Protein AF-A0A2K5TQY3-F1 (afdb_monomer_lite)

InterPro domains:
  IPR033543 Bcl-2-like protein 15 [PTHR36466] (1-85)
  IPR036834 Bcl-2-like superfamily [SSF56854] (3-77)

Sequence (88 aa):
MKSPQTFEEKTECIVNTLLMDFLDPTLQVANRNLCCVDEVDSGEPCSFDVVIIAGRLRMLGDQFNAELETYAKNIIAETIQEQENLES

Secondary structure (DSSP, 8-state):
-PPPPPHHHHHHHHHHHHHHHHH-TTS----------------S-----HHHHHHHHHHHHHHHHHHHHHHHHHHHHHHHHHHHHH--

Foldseek 3Di:
DDPDDDPVRLVVLLVVLLVVCVVDVVPCLPVPVPPPPPDDCPVDPDPSDSSVSSVVVVVVVVVVVVVVVVVVVVVVVVVVVVVVVVVD

Structure (mmCIF, N/CA/C/O backbone):
data_AF-A0A2K5TQY3-F1
#
_entry.id   AF-A0A2K5TQY3-F1
#
loop_
_atom_site.group_PDB
_atom_site.id
_atom_site.type_symbol
_atom_site.label_atom_id
_atom_site.label_alt_id
_atom_site.label_comp_id
_atom_site.label_asym_id
_atom_site.label_entity_id
_atom_site.label_seq_id
_atom_site.pdbx_PDB_ins_code
_atom_site.Cartn_x
_atom_site.Cartn_y
_atom_site.Cartn_z
_atom_site.occupancy
_atom_site.B_iso_or_equiv
_atom_site.auth_seq_id
_atom_site.auth_comp_id
_atom_site.auth_asym_id
_atom_site.auth_atom_id
_atom_site.pdbx_PDB_model_num
ATOM 1 N N . MET A 1 1 ? 18.877 4.082 -29.245 1.00 48.75 1 MET A N 1
ATOM 2 C CA . MET A 1 1 ? 18.396 3.233 -28.133 1.00 48.75 1 MET A CA 1
ATOM 3 C C . MET A 1 1 ? 17.818 4.159 -27.077 1.00 48.75 1 MET A C 1
ATOM 5 O O . MET A 1 1 ? 18.428 5.194 -26.844 1.00 48.75 1 MET A O 1
ATOM 9 N N . LYS A 1 2 ? 16.637 3.864 -26.516 1.00 62.88 2 LYS A N 1
ATOM 10 C CA . LYS A 1 2 ? 16.134 4.622 -25.357 1.00 62.88 2 LYS A CA 1
ATOM 11 C C . LYS A 1 2 ? 17.062 4.339 -24.171 1.00 62.88 2 LYS A C 1
ATOM 13 O O . LYS A 1 2 ? 17.539 3.211 -24.049 1.00 62.88 2 LYS A O 1
ATOM 18 N N . SER A 1 3 ? 17.356 5.348 -23.357 1.00 74.50 3 SER A N 1
ATOM 19 C CA . SER A 1 3 ? 18.069 5.147 -22.095 1.00 74.50 3 SER A CA 1
ATOM 20 C C . SER A 1 3 ? 17.293 4.151 -21.223 1.00 74.50 3 SER A C 1
ATOM 22 O O . SER A 1 3 ? 16.058 4.155 -21.263 1.00 74.50 3 SER A O 1
ATOM 24 N N . PRO A 1 4 ? 17.977 3.280 -20.460 1.00 77.69 4 PRO A N 1
ATOM 25 C CA . PRO A 1 4 ? 17.323 2.515 -19.407 1.00 77.69 4 PRO A CA 1
ATOM 26 C C . PRO A 1 4 ? 16.588 3.474 -18.467 1.00 77.69 4 PRO A C 1
ATOM 28 O O . PRO A 1 4 ? 17.122 4.543 -18.167 1.00 77.69 4 PRO A O 1
ATOM 31 N N . GLN A 1 5 ? 15.388 3.099 -18.019 1.00 83.56 5 GLN A N 1
ATOM 32 C CA . GLN A 1 5 ? 14.644 3.922 -17.067 1.00 83.56 5 GLN A CA 1
ATOM 33 C C . GLN A 1 5 ? 15.440 4.109 -15.778 1.00 83.56 5 GLN A C 1
ATOM 35 O O . GLN A 1 5 ? 16.056 3.150 -15.286 1.00 83.56 5 GLN A O 1
ATOM 40 N N . THR A 1 6 ? 15.388 5.316 -15.221 1.00 91.88 6 THR A N 1
ATOM 41 C CA . THR A 1 6 ? 15.991 5.600 -13.918 1.00 91.88 6 THR A CA 1
ATOM 42 C C . THR A 1 6 ? 15.211 4.907 -12.799 1.00 91.88 6 THR A C 1
ATOM 44 O O . THR A 1 6 ? 14.113 4.377 -12.996 1.00 91.88 6 THR A O 1
ATOM 47 N N . PHE A 1 7 ? 15.793 4.867 -11.601 1.00 91.25 7 PHE A N 1
ATOM 48 C CA . PHE A 1 7 ? 15.101 4.341 -10.427 1.00 91.25 7 PHE A CA 1
ATOM 49 C C . PHE A 1 7 ? 13.839 5.158 -10.115 1.00 91.25 7 PHE A C 1
ATOM 51 O O . PHE A 1 7 ? 12.793 4.594 -9.795 1.00 91.25 7 PHE A O 1
ATOM 58 N N . GLU A 1 8 ? 13.926 6.476 -10.264 1.00 96.06 8 GLU A N 1
ATOM 59 C CA . GLU A 1 8 ? 12.840 7.423 -10.040 1.00 96.06 8 GLU A CA 1
ATOM 60 C C . GLU A 1 8 ? 11.696 7.190 -11.030 1.00 96.06 8 GLU A C 1
ATOM 62 O O . GLU A 1 8 ? 10.559 7.040 -10.599 1.00 96.06 8 GLU A O 1
ATOM 67 N N . GLU A 1 9 ? 11.986 7.049 -12.329 1.00 94.25 9 GLU A N 1
ATOM 68 C CA . GLU A 1 9 ? 10.966 6.778 -13.358 1.00 94.25 9 GLU A CA 1
ATOM 69 C C . GLU A 1 9 ? 10.252 5.437 -13.124 1.00 94.25 9 GLU A C 1
ATOM 71 O O . GLU A 1 9 ? 9.040 5.310 -13.311 1.00 94.25 9 GLU A O 1
ATOM 76 N N . LYS A 1 10 ? 10.997 4.417 -12.681 1.00 92.75 10 LYS A N 1
ATOM 77 C CA . LYS A 1 10 ? 10.422 3.122 -12.296 1.00 92.75 10 LYS A CA 1
ATOM 78 C C . LYS A 1 10 ? 9.530 3.250 -11.065 1.00 92.75 10 LYS A C 1
ATOM 80 O O . LYS A 1 10 ? 8.440 2.683 -11.040 1.00 92.75 10 LYS A O 1
ATOM 85 N N . THR A 1 11 ? 9.985 4.001 -10.066 1.00 94.56 11 THR A N 1
ATOM 86 C CA . THR A 1 11 ? 9.243 4.242 -8.823 1.00 94.56 11 THR A CA 1
ATOM 87 C C . THR A 1 11 ? 7.953 5.004 -9.103 1.00 94.56 11 THR A C 1
ATOM 89 O O . THR A 1 11 ? 6.892 4.588 -8.649 1.00 94.56 11 THR A O 1
ATOM 92 N N . GLU A 1 12 ? 8.012 6.061 -9.913 1.00 95.75 12 GLU A N 1
ATOM 93 C CA . GLU A 1 12 ? 6.841 6.816 -10.360 1.00 95.75 12 GLU A CA 1
ATOM 94 C C . GLU A 1 12 ? 5.829 5.906 -11.069 1.00 95.75 12 GLU A C 1
ATOM 96 O O . GLU A 1 12 ? 4.637 5.943 -10.766 1.00 95.75 12 GLU A O 1
ATOM 101 N N . CYS A 1 13 ? 6.298 5.043 -11.974 1.00 93.00 13 CYS A N 1
ATOM 102 C CA . CYS A 1 13 ? 5.437 4.107 -12.694 1.00 93.00 13 CYS A CA 1
ATOM 103 C C . CYS A 1 13 ? 4.708 3.132 -11.750 1.00 93.00 13 CYS A C 1
ATOM 105 O O . CYS A 1 13 ? 3.505 2.899 -11.908 1.00 93.00 13 CYS A O 1
ATOM 107 N N . ILE A 1 14 ? 5.409 2.612 -10.736 1.00 93.56 14 ILE A N 1
ATOM 108 C CA . ILE A 1 14 ? 4.823 1.755 -9.695 1.00 93.56 14 ILE A CA 1
ATOM 109 C C . ILE A 1 14 ? 3.782 2.523 -8.879 1.00 93.56 14 ILE A C 1
ATOM 111 O O . ILE A 1 14 ? 2.664 2.040 -8.717 1.00 93.56 14 ILE A O 1
ATOM 115 N N . VAL A 1 15 ? 4.124 3.720 -8.391 1.00 95.38 15 VAL A N 1
ATOM 116 C CA . VAL A 1 15 ? 3.231 4.536 -7.555 1.00 95.38 15 VAL A CA 1
ATOM 117 C C . VAL A 1 15 ? 1.966 4.920 -8.319 1.00 95.38 15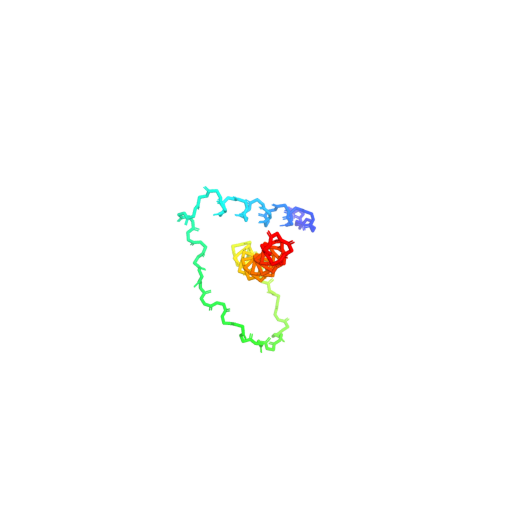 VAL A C 1
ATOM 119 O O . VAL A 1 15 ? 0.872 4.767 -7.789 1.00 95.38 15 VAL A O 1
ATOM 122 N N . ASN A 1 16 ? 2.084 5.342 -9.579 1.00 94.56 16 ASN A N 1
ATOM 123 C CA . ASN A 1 16 ? 0.923 5.663 -10.410 1.00 94.56 16 ASN A CA 1
ATOM 124 C C . ASN A 1 16 ? 0.020 4.444 -10.628 1.00 94.56 16 ASN A C 1
ATOM 126 O O . ASN A 1 16 ? -1.200 4.567 -10.547 1.00 94.56 16 ASN A O 1
ATOM 130 N N . THR A 1 17 ? 0.604 3.264 -10.856 1.00 91.56 17 THR A N 1
ATOM 131 C CA . THR A 1 17 ? -0.164 2.017 -11.004 1.00 91.56 17 THR A CA 1
ATOM 132 C C . THR A 1 17 ? -0.902 1.667 -9.714 1.00 91.56 17 THR A C 1
ATOM 134 O O . THR A 1 17 ? -2.085 1.348 -9.759 1.00 91.56 17 THR A O 1
ATOM 137 N N . LEU A 1 18 ? -0.236 1.798 -8.565 1.00 92.12 18 LEU A N 1
ATOM 138 C CA . LEU A 1 18 ? -0.833 1.569 -7.250 1.00 92.12 18 LEU A CA 1
ATOM 139 C C . LEU A 1 18 ? -1.979 2.552 -6.954 1.00 92.12 18 LEU A C 1
ATOM 141 O O . LEU A 1 18 ? -3.029 2.155 -6.464 1.00 92.12 18 LEU A O 1
ATOM 145 N N . LEU A 1 19 ? -1.809 3.835 -7.283 1.00 93.06 19 LEU A N 1
ATOM 146 C CA . LEU A 1 19 ? -2.857 4.845 -7.106 1.00 93.06 19 LEU A CA 1
ATOM 147 C C . LEU A 1 19 ? -4.068 4.588 -8.009 1.00 93.06 19 LEU A C 1
ATOM 149 O O . LEU A 1 19 ? -5.201 4.756 -7.566 1.00 93.06 19 LEU A O 1
ATOM 153 N N . MET A 1 20 ? -3.845 4.174 -9.259 1.00 89.56 20 MET A N 1
ATOM 154 C CA . MET A 1 20 ? -4.928 3.790 -10.171 1.00 89.56 20 MET A CA 1
ATOM 155 C C . MET A 1 20 ? -5.701 2.579 -9.636 1.00 89.56 20 MET A C 1
ATOM 157 O O . MET A 1 20 ? -6.928 2.617 -9.620 1.00 89.56 20 MET A O 1
ATOM 161 N N . ASP A 1 21 ? -4.995 1.560 -9.134 1.00 86.25 21 ASP A N 1
ATOM 162 C CA . ASP A 1 21 ? -5.584 0.376 -8.488 1.00 86.25 21 ASP A CA 1
ATOM 163 C C . ASP A 1 21 ? -6.458 0.754 -7.274 1.00 86.25 21 ASP A C 1
ATOM 165 O O . ASP A 1 21 ? -7.543 0.210 -7.082 1.00 86.25 21 ASP A O 1
ATOM 169 N N . PHE A 1 22 ? -6.052 1.761 -6.491 1.00 86.38 22 PHE A N 1
ATOM 170 C CA . PHE A 1 22 ? -6.835 2.234 -5.341 1.00 86.38 22 PHE A CA 1
ATOM 171 C C . PHE A 1 22 ? -8.104 2.992 -5.746 1.00 86.38 22 PHE A C 1
ATOM 173 O O . PHE A 1 22 ? -9.096 2.960 -5.017 1.00 86.38 22 PHE A O 1
ATOM 180 N N . LEU A 1 23 ? -8.056 3.722 -6.863 1.00 87.12 23 LEU A N 1
ATOM 181 C CA . LEU A 1 23 ? -9.153 4.566 -7.343 1.00 87.12 23 LEU A CA 1
ATOM 182 C C . LEU A 1 23 ? -10.191 3.782 -8.156 1.00 87.12 23 LEU A C 1
ATOM 184 O O . LEU A 1 23 ? -11.360 4.167 -8.159 1.00 87.12 23 LEU A O 1
ATOM 188 N N . ASP A 1 24 ? -9.782 2.699 -8.819 1.00 81.81 24 ASP A N 1
ATOM 189 C CA . ASP A 1 24 ? -10.669 1.816 -9.574 1.00 81.81 24 ASP A CA 1
ATOM 190 C C . ASP A 1 24 ? -10.315 0.331 -9.349 1.00 81.81 24 ASP A C 1
ATOM 192 O O . ASP A 1 24 ? -9.521 -0.248 -10.100 1.00 81.81 24 ASP A O 1
ATOM 196 N N . PRO A 1 25 ? -10.959 -0.329 -8.365 1.00 65.44 25 PRO A N 1
ATOM 197 C CA . PRO A 1 25 ? -10.719 -1.739 -8.052 1.00 65.44 25 PRO A CA 1
ATOM 198 C C . PRO A 1 25 ? -11.101 -2.717 -9.179 1.00 65.44 25 PRO A C 1
ATOM 200 O O . PRO A 1 25 ? -10.935 -3.928 -9.023 1.00 65.44 25 PRO A O 1
ATOM 203 N N . THR A 1 26 ? -11.674 -2.243 -10.299 1.00 61.31 26 THR A N 1
ATOM 204 C CA . THR A 1 26 ? -11.991 -3.107 -11.450 1.00 61.31 26 THR A CA 1
ATOM 205 C C . THR A 1 26 ? -10.758 -3.537 -12.237 1.00 61.31 26 THR A C 1
ATOM 207 O O . THR A 1 26 ? -10.806 -4.579 -12.902 1.00 61.31 26 THR A O 1
ATOM 210 N N . LEU A 1 27 ? -9.631 -2.827 -12.098 1.00 54.78 27 LEU A N 1
ATOM 211 C CA . LEU A 1 27 ? -8.319 -3.404 -12.360 1.00 54.78 27 LEU A CA 1
ATOM 212 C C . LEU A 1 27 ? -8.067 -4.428 -11.261 1.00 54.78 27 LEU A C 1
ATOM 214 O O . LEU A 1 27 ? -7.402 -4.164 -10.274 1.00 54.78 27 LEU A O 1
ATOM 218 N N . GLN A 1 28 ? -8.612 -5.629 -11.444 1.00 53.00 28 GLN A N 1
ATOM 219 C CA . GLN A 1 28 ? -8.119 -6.807 -10.758 1.00 53.00 28 GLN A CA 1
ATOM 220 C C . GLN A 1 28 ? -6.659 -6.955 -11.193 1.00 53.00 28 GLN A C 1
ATOM 222 O O . GLN A 1 28 ? -6.355 -7.695 -12.134 1.00 53.00 28 GLN A O 1
ATOM 227 N N . VAL A 1 29 ? -5.740 -6.243 -10.529 1.00 53.09 29 VAL A N 1
ATOM 228 C CA . VAL A 1 29 ? -4.376 -6.708 -10.336 1.00 53.09 29 VAL A CA 1
ATOM 229 C C . VAL A 1 29 ? -4.602 -8.017 -9.632 1.00 53.09 29 VAL A C 1
ATOM 231 O O . VAL A 1 29 ? -4.818 -8.066 -8.423 1.00 53.09 29 VAL A O 1
ATOM 234 N N . ALA A 1 30 ? -4.772 -9.056 -10.454 1.00 49.53 30 ALA A N 1
ATOM 235 C CA . ALA A 1 30 ? -5.144 -10.357 -9.992 1.00 49.53 30 ALA A CA 1
ATOM 236 C C . ALA A 1 30 ? -4.170 -10.612 -8.865 1.00 49.53 30 ALA A C 1
ATOM 238 O O . ALA A 1 30 ? -2.951 -10.565 -9.071 1.00 49.53 30 ALA A O 1
ATOM 239 N N . ASN A 1 31 ? -4.731 -10.844 -7.686 1.00 49.47 31 ASN A N 1
ATOM 240 C CA . ASN A 1 31 ? -4.090 -11.578 -6.627 1.00 49.47 31 ASN A CA 1
ATOM 241 C C . ASN A 1 31 ? -3.829 -12.975 -7.219 1.00 49.47 31 ASN A C 1
ATOM 243 O O . ASN A 1 31 ? -4.446 -13.970 -6.852 1.00 49.47 31 ASN A O 1
ATOM 247 N N . ARG A 1 32 ? -2.989 -13.045 -8.271 1.00 49.94 32 ARG A N 1
ATOM 248 C CA . ARG A 1 32 ? -2.225 -14.214 -8.643 1.00 49.94 32 ARG A CA 1
ATOM 249 C 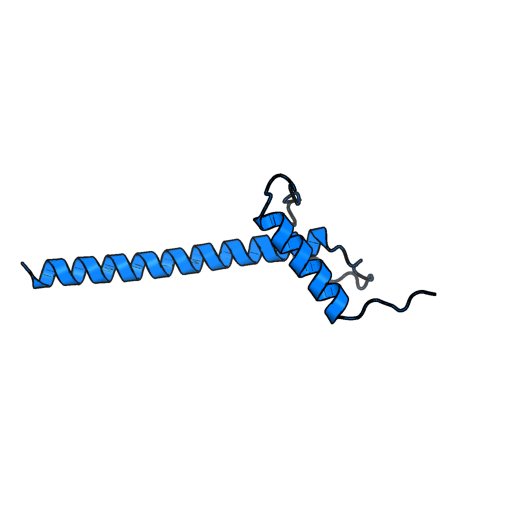C . ARG A 1 32 ? -1.629 -14.530 -7.309 1.00 49.94 32 ARG A C 1
ATOM 251 O O . ARG A 1 32 ? -0.925 -13.669 -6.794 1.00 49.94 32 ARG A O 1
ATOM 258 N N . ASN A 1 33 ? -2.041 -15.647 -6.725 1.00 49.69 33 ASN A N 1
ATOM 259 C CA . ASN A 1 33 ? -1.483 -16.138 -5.487 1.00 49.69 33 ASN A CA 1
ATOM 260 C C . ASN A 1 33 ? 0.034 -16.096 -5.666 1.00 49.69 33 ASN A C 1
ATOM 262 O O . ASN A 1 33 ? 0.629 -16.997 -6.256 1.00 49.69 33 ASN A O 1
ATOM 266 N N . LEU A 1 34 ? 0.639 -14.983 -5.259 1.00 51.62 34 LEU A N 1
ATOM 267 C CA . LEU A 1 34 ? 2.062 -14.769 -5.207 1.00 51.62 34 LEU A CA 1
ATOM 268 C C . LEU A 1 34 ? 2.373 -15.481 -3.918 1.00 51.62 34 LEU A C 1
ATOM 270 O O . LEU A 1 34 ? 2.482 -14.855 -2.869 1.00 51.62 34 LEU A O 1
ATOM 274 N N . CYS A 1 35 ? 2.317 -16.814 -3.983 1.00 48.56 35 CYS A N 1
ATOM 275 C CA . CYS A 1 35 ? 2.689 -17.648 -2.875 1.00 48.56 35 CYS A CA 1
ATOM 276 C C . CYS A 1 35 ? 4.023 -17.084 -2.405 1.00 48.56 35 CYS A C 1
ATOM 278 O O . CYS A 1 35 ? 4.957 -16.975 -3.202 1.00 48.56 35 CYS A O 1
ATOM 280 N N . CYS A 1 36 ? 4.075 -16.683 -1.137 1.00 49.16 36 CYS A N 1
ATOM 281 C CA . CYS A 1 36 ? 5.301 -16.373 -0.420 1.00 49.16 36 CYS A CA 1
ATOM 282 C C . CYS A 1 36 ? 6.115 -17.663 -0.263 1.00 49.16 36 CYS A C 1
ATOM 284 O O . CYS A 1 36 ? 6.420 -18.090 0.845 1.00 49.16 36 CYS A O 1
ATOM 286 N N . VAL A 1 37 ? 6.377 -18.360 -1.364 1.00 50.91 37 VAL A N 1
ATOM 287 C CA . VAL A 1 37 ? 7.457 -19.318 -1.398 1.00 50.91 37 VAL A CA 1
ATOM 288 C C . VAL A 1 37 ? 8.686 -18.431 -1.390 1.00 50.91 37 VAL A C 1
ATOM 290 O O . VAL A 1 37 ? 8.842 -17.592 -2.279 1.00 50.91 37 VAL A O 1
ATOM 293 N N . ASP A 1 38 ? 9.506 -18.573 -0.355 1.00 52.28 38 ASP A N 1
ATOM 294 C CA . ASP A 1 38 ? 10.914 -18.199 -0.403 1.00 52.28 38 ASP A CA 1
ATOM 295 C C . ASP A 1 38 ? 11.541 -18.974 -1.574 1.00 52.28 38 ASP A C 1
ATOM 297 O O . ASP A 1 38 ? 12.143 -20.035 -1.403 1.00 52.28 38 ASP A O 1
ATOM 301 N N . GLU A 1 39 ? 11.300 -18.520 -2.804 1.00 55.22 39 GLU A N 1
ATOM 302 C CA . GLU A 1 39 ? 12.007 -19.031 -3.959 1.00 55.22 39 GLU A CA 1
ATOM 303 C C . GLU A 1 39 ? 13.449 -18.571 -3.803 1.00 55.22 39 GLU A C 1
ATOM 305 O O . GLU A 1 39 ? 13.743 -17.378 -3.691 1.00 55.22 39 GLU A O 1
ATOM 310 N N . VAL A 1 40 ? 14.346 -19.554 -3.730 1.00 56.81 40 VAL A N 1
ATOM 311 C CA . VAL A 1 40 ? 15.786 -19.335 -3.801 1.00 56.81 40 VAL A CA 1
ATOM 312 C C . VAL A 1 40 ? 16.048 -18.486 -5.038 1.00 56.81 40 VAL A C 1
ATOM 314 O O . VAL A 1 40 ? 15.633 -18.870 -6.129 1.00 56.81 40 VAL A O 1
ATOM 317 N N . ASP A 1 41 ? 16.712 -17.344 -4.851 1.00 59.22 41 ASP A N 1
ATOM 318 C CA . ASP A 1 41 ? 17.090 -16.439 -5.935 1.00 59.22 41 ASP A CA 1
ATOM 319 C C . ASP A 1 41 ? 17.761 -17.244 -7.058 1.00 59.22 41 ASP A C 1
ATOM 321 O O . ASP A 1 41 ? 18.860 -17.779 -6.884 1.00 59.22 41 ASP A O 1
ATOM 325 N N . SER A 1 42 ? 17.070 -17.383 -8.196 1.00 67.50 42 SER A N 1
ATOM 326 C CA . SER A 1 42 ? 17.559 -18.161 -9.338 1.00 67.50 42 SER A CA 1
ATOM 327 C C . SER A 1 42 ? 18.753 -17.485 -10.018 1.00 67.50 42 SER A C 1
ATOM 329 O O . SER A 1 42 ? 19.360 -18.069 -10.918 1.00 67.50 42 SER A O 1
ATOM 331 N N . GLY A 1 43 ? 19.105 -16.258 -9.606 1.00 59.09 43 GLY A N 1
ATOM 332 C CA . GLY A 1 43 ? 20.137 -15.440 -10.233 1.00 59.09 43 GLY A CA 1
ATOM 333 C C . GLY A 1 43 ? 19.739 -14.942 -11.624 1.00 59.09 43 GLY A C 1
ATOM 334 O O . GLY A 1 43 ? 20.546 -14.307 -12.308 1.00 59.09 43 GLY A O 1
ATOM 335 N N . GLU A 1 44 ? 18.510 -15.224 -12.067 1.00 61.25 44 GLU A N 1
ATOM 336 C CA . GLU A 1 44 ? 17.979 -14.735 -13.329 1.00 61.25 44 GLU A CA 1
ATOM 337 C C . GLU A 1 44 ? 17.525 -13.279 -13.174 1.00 61.25 44 GLU A C 1
ATOM 339 O O . GLU A 1 44 ? 16.992 -12.893 -12.130 1.00 61.25 44 GLU A O 1
ATOM 344 N N . PRO A 1 45 ? 17.705 -12.433 -14.205 1.00 58.59 45 PRO A N 1
ATOM 345 C CA . PRO A 1 45 ? 17.228 -11.062 -14.149 1.00 58.59 45 PRO A CA 1
ATOM 346 C C . PRO A 1 45 ? 15.708 -11.053 -13.952 1.00 58.59 45 PRO A C 1
ATOM 348 O O . PRO A 1 45 ? 14.955 -11.369 -14.873 1.00 58.59 45 PRO A O 1
ATOM 351 N N . CYS A 1 46 ? 15.252 -10.665 -12.760 1.00 64.88 46 CYS A N 1
ATOM 352 C CA . CYS A 1 46 ? 13.834 -10.453 -12.507 1.00 64.88 46 CYS A CA 1
ATOM 353 C C . CYS A 1 46 ? 13.334 -9.343 -13.443 1.00 64.88 46 CYS A C 1
ATOM 355 O O . CYS A 1 46 ? 13.823 -8.207 -13.411 1.00 64.88 46 CYS A O 1
ATOM 357 N N . SER A 1 47 ? 12.394 -9.676 -14.329 1.00 73.94 47 SER A N 1
ATOM 358 C CA . SER A 1 47 ? 11.795 -8.693 -15.225 1.00 73.94 47 SER A CA 1
ATOM 359 C C . SER A 1 47 ? 11.028 -7.661 -14.404 1.00 73.94 47 SER A C 1
ATOM 361 O O . SER A 1 47 ? 10.224 -8.024 -13.548 1.00 73.94 47 SER A O 1
ATOM 363 N N . PHE A 1 48 ? 11.248 -6.376 -14.681 1.00 81.25 48 PHE A N 1
ATOM 364 C CA . PHE A 1 48 ? 10.501 -5.293 -14.047 1.00 81.25 48 PHE A CA 1
ATOM 365 C C . PHE A 1 48 ? 9.031 -5.333 -14.493 1.00 81.25 48 PHE A C 1
ATOM 367 O O . PHE A 1 48 ? 8.680 -4.800 -15.545 1.00 81.25 48 PHE A O 1
ATOM 374 N N . ASP A 1 49 ? 8.188 -5.991 -13.697 1.00 87.25 49 ASP A N 1
ATOM 375 C CA . ASP A 1 49 ? 6.743 -6.068 -13.897 1.00 87.25 49 ASP A CA 1
ATOM 376 C C . ASP A 1 49 ? 6.039 -5.154 -12.889 1.00 87.25 49 ASP A C 1
ATOM 378 O O . ASP A 1 49 ? 5.917 -5.454 -11.698 1.00 87.25 49 ASP A O 1
ATOM 382 N N . VAL A 1 50 ? 5.593 -4.003 -13.389 1.00 86.81 50 VAL A N 1
ATOM 383 C CA . VAL A 1 50 ? 4.953 -2.945 -12.599 1.00 86.81 50 VAL A CA 1
ATOM 384 C C . VAL A 1 50 ? 3.688 -3.447 -11.905 1.00 86.81 50 VAL A C 1
ATOM 386 O O . VAL A 1 50 ? 3.431 -3.068 -10.765 1.00 86.81 50 VAL A O 1
ATOM 389 N N . VAL A 1 51 ? 2.924 -4.327 -12.558 1.00 85.25 51 VAL A N 1
ATOM 390 C CA . VAL A 1 51 ? 1.657 -4.851 -12.032 1.00 85.25 51 VAL A CA 1
ATOM 391 C C . VAL A 1 51 ? 1.926 -5.795 -10.864 1.00 85.25 51 VAL A C 1
ATOM 393 O O . VAL A 1 51 ? 1.269 -5.697 -9.829 1.00 85.25 51 VAL A O 1
ATOM 396 N N . ILE A 1 52 ? 2.935 -6.663 -10.987 1.00 85.06 52 ILE A N 1
ATOM 397 C CA . ILE A 1 52 ? 3.342 -7.563 -9.896 1.00 85.06 52 ILE A CA 1
ATOM 398 C C . ILE A 1 52 ? 3.878 -6.765 -8.703 1.00 85.06 52 ILE A C 1
ATOM 400 O O . ILE A 1 52 ? 3.512 -7.050 -7.562 1.00 85.06 52 ILE A O 1
ATOM 404 N N . ILE A 1 53 ? 4.733 -5.767 -8.944 1.00 88.38 53 ILE A N 1
ATOM 405 C CA . ILE A 1 53 ? 5.307 -4.951 -7.866 1.00 88.38 53 ILE A CA 1
ATOM 406 C C . ILE A 1 53 ? 4.209 -4.155 -7.150 1.00 88.38 53 ILE A C 1
ATOM 408 O O . ILE A 1 53 ? 4.147 -4.186 -5.921 1.00 88.38 53 ILE A O 1
ATOM 412 N N . ALA A 1 54 ? 3.319 -3.491 -7.894 1.00 90.06 54 ALA A N 1
ATOM 413 C CA . ALA A 1 54 ? 2.198 -2.750 -7.320 1.00 90.06 54 ALA A CA 1
ATOM 414 C C . ALA A 1 54 ? 1.270 -3.669 -6.508 1.00 90.06 54 ALA A C 1
ATOM 416 O O . ALA A 1 54 ? 0.936 -3.338 -5.373 1.00 90.06 54 ALA A O 1
ATOM 417 N N . GLY A 1 55 ? 0.943 -4.860 -7.024 1.00 86.56 55 GLY A N 1
ATOM 418 C CA . GLY A 1 55 ? 0.136 -5.848 -6.302 1.00 86.56 55 GLY A CA 1
ATOM 419 C C . GLY A 1 55 ? 0.770 -6.294 -4.979 1.00 86.56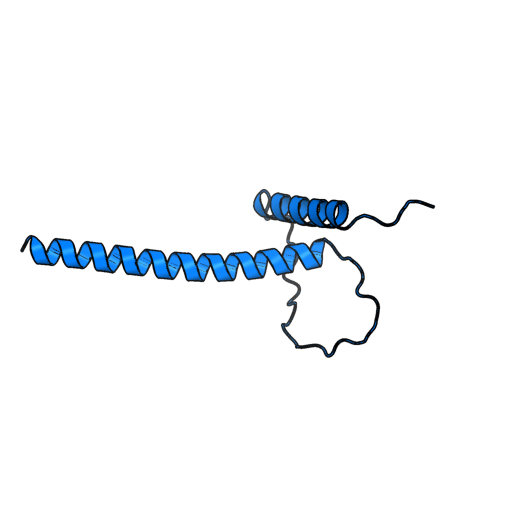 55 GLY A C 1
ATOM 420 O O . GLY A 1 55 ? 0.095 -6.339 -3.953 1.00 86.56 55 GLY A O 1
ATOM 421 N N . ARG A 1 56 ? 2.087 -6.548 -4.954 1.00 88.06 56 ARG A N 1
ATOM 422 C CA . ARG A 1 56 ? 2.808 -6.885 -3.709 1.00 88.06 56 ARG A CA 1
ATOM 423 C C . ARG A 1 56 ? 2.796 -5.737 -2.702 1.00 88.06 56 ARG A C 1
ATOM 425 O O . ARG A 1 56 ? 2.589 -5.973 -1.513 1.00 88.06 56 ARG A O 1
ATOM 432 N N . LEU A 1 57 ? 3.004 -4.504 -3.166 1.00 92.38 57 LEU A N 1
ATOM 433 C CA . LEU A 1 57 ? 2.946 -3.321 -2.306 1.00 92.38 57 LEU A CA 1
ATOM 434 C C . LEU A 1 57 ? 1.539 -3.100 -1.744 1.00 92.38 57 LEU A C 1
ATOM 436 O O . LEU A 1 57 ? 1.422 -2.774 -0.566 1.00 92.38 57 LEU A O 1
ATOM 440 N N . ARG A 1 58 ? 0.485 -3.335 -2.539 1.00 91.00 58 ARG A N 1
ATOM 441 C CA . ARG A 1 58 ? -0.906 -3.317 -2.064 1.00 91.00 58 ARG A CA 1
ATOM 442 C C . ARG A 1 58 ? -1.114 -4.332 -0.947 1.00 91.00 58 ARG A C 1
ATOM 444 O O . ARG A 1 58 ? -1.564 -3.946 0.124 1.00 91.00 58 ARG A O 1
ATOM 451 N N . MET A 1 59 ? -0.742 -5.595 -1.170 1.00 89.12 59 MET A N 1
ATOM 452 C CA . MET A 1 59 ? -0.912 -6.661 -0.175 1.00 89.12 59 MET A CA 1
ATOM 453 C C . MET A 1 59 ? -0.215 -6.331 1.151 1.00 89.12 59 MET A C 1
ATOM 455 O O . MET A 1 59 ? -0.818 -6.469 2.213 1.00 89.12 59 MET A O 1
ATOM 459 N N . LEU A 1 60 ? 1.038 -5.865 1.095 1.00 92.31 60 LEU A N 1
ATOM 460 C CA . LEU A 1 60 ? 1.774 -5.437 2.288 1.00 92.31 60 LEU A CA 1
ATOM 461 C C . LEU A 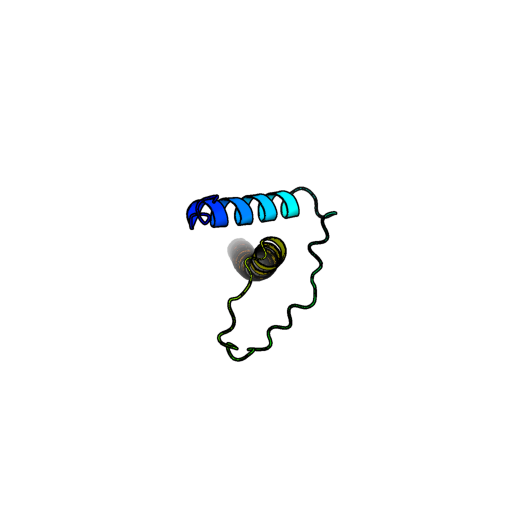1 60 ? 1.106 -4.231 2.958 1.00 92.31 60 LEU A C 1
ATOM 463 O O . LEU A 1 60 ? 0.932 -4.227 4.173 1.00 92.31 60 LEU A O 1
ATOM 467 N N . GLY A 1 61 ? 0.711 -3.223 2.178 1.00 91.88 61 GLY A N 1
ATOM 468 C CA . GLY A 1 61 ? 0.027 -2.037 2.688 1.00 91.88 61 GLY A CA 1
ATOM 469 C C . GLY A 1 61 ? -1.288 -2.369 3.394 1.00 91.88 61 GLY A C 1
ATOM 470 O O . GLY A 1 61 ? -1.543 -1.846 4.474 1.00 91.88 61 GLY A O 1
ATOM 471 N N . ASP A 1 62 ? -2.087 -3.279 2.835 1.00 90.44 62 ASP A N 1
ATOM 472 C CA . ASP A 1 62 ? -3.345 -3.736 3.432 1.00 90.44 62 ASP A CA 1
ATOM 473 C C . ASP A 1 62 ? -3.118 -4.502 4.741 1.00 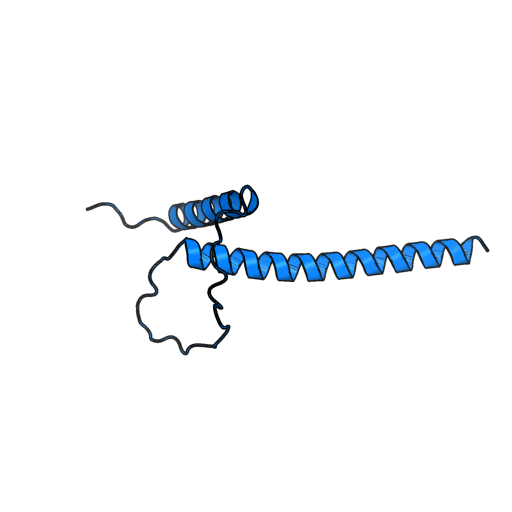90.44 62 ASP A C 1
ATOM 475 O O . ASP A 1 62 ? -3.816 -4.250 5.722 1.00 90.44 62 ASP A O 1
ATOM 479 N N . GLN A 1 63 ? -2.120 -5.393 4.781 1.00 92.38 63 GLN A N 1
ATOM 480 C CA . GLN A 1 63 ? -1.721 -6.111 5.997 1.00 92.38 63 GLN A CA 1
ATOM 481 C C . GLN A 1 63 ? -1.343 -5.124 7.113 1.00 92.38 63 GLN A C 1
ATOM 483 O O . GLN A 1 63 ? -1.916 -5.167 8.203 1.00 92.38 63 GLN A O 1
ATOM 488 N N . PHE A 1 64 ? -0.423 -4.197 6.829 1.00 93.50 64 PHE A N 1
ATOM 489 C CA . PHE A 1 64 ? 0.021 -3.201 7.805 1.00 93.50 64 PHE A CA 1
ATOM 490 C C . PHE A 1 64 ? -1.116 -2.276 8.253 1.00 93.50 64 PHE A C 1
ATOM 492 O O . PHE A 1 64 ? -1.232 -1.988 9.445 1.00 93.50 64 PHE A O 1
ATOM 499 N N . ASN A 1 65 ? -1.977 -1.835 7.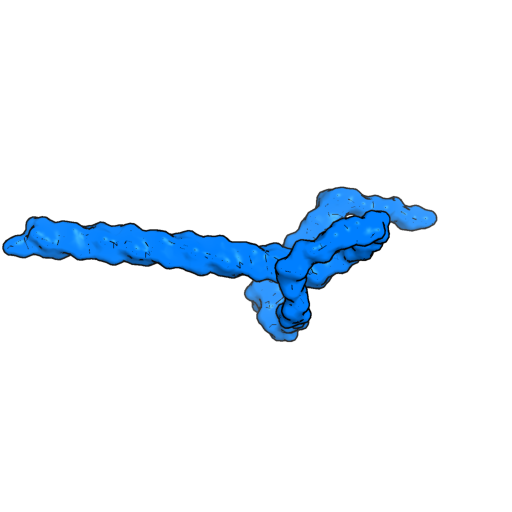332 1.00 94.69 65 ASN A N 1
ATOM 500 C CA . ASN A 1 65 ? -3.134 -1.012 7.678 1.00 94.69 65 ASN A CA 1
ATOM 501 C C . ASN A 1 65 ? -4.106 -1.763 8.594 1.00 94.69 65 ASN A C 1
ATOM 503 O O . ASN A 1 65 ? -4.563 -1.191 9.581 1.00 94.69 65 ASN A O 1
ATOM 507 N N . ALA A 1 66 ? -4.393 -3.038 8.319 1.00 94.25 66 ALA A N 1
ATOM 508 C CA . ALA A 1 66 ? -5.281 -3.844 9.154 1.00 94.25 66 ALA A CA 1
ATOM 509 C C . ALA A 1 66 ? -4.722 -4.046 10.574 1.00 94.25 66 ALA A C 1
ATOM 511 O O . ALA A 1 66 ? -5.461 -3.935 11.559 1.00 94.25 66 ALA A O 1
ATOM 512 N N . GLU A 1 67 ? -3.417 -4.303 10.693 1.00 96.25 67 GLU A N 1
ATOM 513 C CA . GLU A 1 67 ? -2.728 -4.429 11.982 1.00 96.25 67 GLU A CA 1
ATOM 514 C C . GLU A 1 67 ? -2.770 -3.112 12.770 1.00 96.25 67 GLU A C 1
ATOM 516 O O . GLU A 1 67 ? -3.155 -3.097 13.944 1.00 96.25 67 GLU A O 1
ATOM 521 N N . LEU A 1 68 ? -2.458 -1.991 12.111 1.00 96.88 68 LEU A N 1
ATOM 522 C CA . LEU A 1 68 ? -2.474 -0.664 12.725 1.00 96.88 68 LEU A CA 1
ATOM 523 C C . LEU A 1 68 ? -3.884 -0.246 13.161 1.00 96.88 68 LEU A C 1
ATOM 525 O O . LEU A 1 68 ? -4.066 0.252 14.273 1.00 96.88 68 LEU A O 1
ATOM 529 N N . GLU A 1 69 ? -4.890 -0.468 12.315 1.00 97.31 69 GLU A N 1
ATOM 530 C CA . GLU A 1 69 ? -6.286 -0.191 12.651 1.00 97.31 69 GLU A CA 1
ATOM 531 C C . GLU A 1 69 ? -6.760 -1.009 13.850 1.00 97.31 69 GLU A C 1
ATOM 533 O O . GLU A 1 69 ? -7.489 -0.491 14.696 1.00 97.31 69 GLU A O 1
ATOM 538 N N . THR A 1 70 ? -6.366 -2.281 13.929 1.00 97.75 70 THR A N 1
ATOM 539 C CA . THR A 1 70 ? -6.722 -3.154 15.054 1.00 97.75 70 THR A CA 1
ATOM 540 C C . THR A 1 70 ? -6.128 -2.624 16.351 1.00 97.75 70 THR A C 1
ATOM 542 O O . THR A 1 70 ? -6.841 -2.476 17.343 1.00 97.75 70 THR A O 1
ATOM 545 N N . TYR A 1 71 ? -4.843 -2.267 16.331 1.00 96.94 71 TYR A N 1
ATOM 546 C CA . TYR A 1 71 ? -4.180 -1.669 17.483 1.00 96.94 71 TYR A CA 1
ATOM 547 C C . TYR A 1 71 ? -4.865 -0.367 17.924 1.00 96.94 71 TYR A C 1
ATOM 549 O O . TYR A 1 71 ? -5.204 -0.215 19.096 1.00 96.94 71 TYR A O 1
ATOM 557 N N . ALA A 1 72 ? -5.144 0.544 16.987 1.00 97.62 72 ALA A N 1
ATOM 558 C CA . ALA A 1 72 ? -5.808 1.809 17.288 1.00 97.62 72 ALA A CA 1
ATOM 559 C C . ALA A 1 72 ? -7.210 1.607 17.889 1.00 97.62 72 ALA A C 1
ATOM 561 O O . ALA A 1 72 ? -7.564 2.270 18.864 1.00 97.62 72 ALA A O 1
ATOM 562 N N . LYS A 1 73 ? -7.998 0.665 17.350 1.00 97.19 73 LYS A N 1
ATOM 563 C CA . LYS A 1 73 ? -9.333 0.326 17.871 1.00 97.19 73 LYS A CA 1
ATOM 564 C C . LYS A 1 73 ? -9.269 -0.199 19.307 1.00 97.19 73 LYS A C 1
ATOM 566 O O . LYS A 1 73 ? -10.111 0.189 20.111 1.00 97.19 73 LYS A O 1
ATOM 571 N N . ASN A 1 74 ? -8.265 -1.012 19.640 1.00 96.75 74 ASN A N 1
ATOM 572 C CA . ASN A 1 74 ? -8.076 -1.520 21.001 1.00 96.75 74 ASN A CA 1
ATOM 573 C C . ASN A 1 74 ? -7.768 -0.390 21.993 1.00 96.75 74 ASN A C 1
ATOM 575 O O . ASN A 1 74 ? -8.437 -0.293 23.015 1.00 96.75 74 ASN A O 1
ATOM 579 N N . ILE A 1 75 ? -6.837 0.511 21.656 1.00 96.75 75 ILE A N 1
ATOM 580 C CA . ILE A 1 75 ? -6.499 1.662 22.513 1.00 96.75 75 ILE A CA 1
ATOM 581 C C . ILE A 1 75 ? -7.719 2.559 22.752 1.00 96.75 75 ILE A C 1
ATOM 583 O O . ILE A 1 75 ? -7.959 3.005 23.874 1.00 96.75 75 ILE A O 1
ATOM 587 N N . ILE A 1 76 ? -8.513 2.813 21.708 1.00 96.06 76 ILE A N 1
ATOM 588 C CA . ILE A 1 76 ? -9.742 3.606 21.828 1.00 96.06 76 ILE A CA 1
ATOM 589 C C . ILE A 1 76 ? -10.743 2.909 22.759 1.00 96.06 76 ILE A C 1
ATOM 591 O O . ILE A 1 76 ? -11.314 3.565 23.627 1.00 96.06 76 ILE A O 1
ATOM 595 N N . ALA A 1 77 ? -10.944 1.597 22.606 1.00 96.44 77 ALA A N 1
ATOM 596 C CA . ALA A 1 77 ? -11.864 0.832 23.444 1.00 96.44 77 ALA A CA 1
ATOM 597 C C . ALA A 1 77 ? -11.442 0.824 24.924 1.00 96.44 77 ALA A C 1
ATOM 599 O O . ALA A 1 77 ? -12.277 1.074 25.791 1.00 96.44 77 ALA A O 1
ATOM 600 N N . GLU A 1 78 ? -10.154 0.601 25.205 1.00 95.62 78 GLU A N 1
ATOM 601 C CA . GLU A 1 78 ? -9.592 0.661 26.562 1.00 95.62 78 GLU A CA 1
ATOM 602 C C . GLU A 1 78 ? -9.796 2.048 27.184 1.00 95.62 78 GLU A C 1
ATOM 604 O O . GLU A 1 78 ? -10.292 2.160 28.303 1.00 95.62 78 GLU A O 1
ATOM 609 N N . THR A 1 79 ? -9.512 3.109 26.422 1.00 94.62 79 THR A N 1
ATOM 610 C CA . THR A 1 79 ? -9.674 4.494 26.891 1.00 94.62 79 THR A CA 1
ATOM 611 C C . THR A 1 79 ? -11.130 4.803 27.256 1.00 94.62 79 THR A C 1
ATOM 613 O O . THR A 1 79 ? -11.386 5.416 28.290 1.00 94.62 79 THR A O 1
ATOM 616 N N . ILE A 1 80 ? -12.094 4.372 26.433 1.00 95.19 80 ILE A N 1
ATOM 617 C CA . ILE A 1 80 ? -13.528 4.576 26.703 1.00 95.19 80 ILE A CA 1
ATOM 618 C C . ILE A 1 80 ? -13.945 3.826 27.975 1.00 95.19 80 ILE A C 1
ATOM 620 O O . ILE A 1 80 ? -14.603 4.402 28.840 1.00 95.19 80 ILE A O 1
ATOM 624 N N . GLN A 1 81 ? -13.522 2.568 28.127 1.00 93.38 81 GLN A N 1
ATOM 625 C CA . GLN A 1 81 ? -13.846 1.760 29.303 1.00 93.38 81 GLN A CA 1
ATOM 626 C C . GLN A 1 81 ? -13.277 2.364 30.599 1.00 93.38 81 GLN A C 1
ATOM 628 O O . GLN A 1 81 ? -13.935 2.346 31.640 1.00 93.38 81 GLN A O 1
ATOM 633 N N . GLU A 1 82 ? -12.056 2.901 30.565 1.00 90.38 82 GLU A N 1
ATOM 634 C CA . GLU A 1 82 ? -11.455 3.581 31.717 1.00 90.38 82 GLU A CA 1
ATOM 635 C C . GLU A 1 82 ? -12.230 4.843 32.119 1.00 90.38 82 GLU A C 1
ATOM 637 O O . GLU A 1 82 ? -12.414 5.088 33.312 1.00 90.38 82 GLU A O 1
ATOM 642 N N . GLN A 1 83 ? -12.725 5.616 31.147 1.00 85.69 83 GLN A N 1
ATOM 643 C CA . GLN A 1 83 ? -13.540 6.805 31.412 1.00 85.69 83 GLN A CA 1
ATOM 644 C C . GLN A 1 83 ? -14.874 6.452 32.085 1.00 85.69 83 GLN A C 1
ATOM 646 O O . GLN A 1 83 ? -15.219 7.059 33.097 1.00 85.69 83 GLN A O 1
ATOM 651 N N . GLU A 1 84 ? -15.585 5.434 31.595 1.00 88.38 84 GLU A N 1
ATOM 652 C CA . GLU A 1 84 ? -16.859 4.985 32.183 1.00 88.38 84 GLU A CA 1
ATOM 653 C C . GLU A 1 84 ? -16.700 4.495 33.636 1.00 88.38 84 GLU A C 1
ATOM 655 O O . GLU A 1 84 ? -17.562 4.741 34.485 1.00 88.38 84 GLU A O 1
ATOM 660 N N . ASN A 1 85 ? -15.572 3.848 33.949 1.00 82.19 85 ASN A N 1
ATOM 661 C CA . ASN A 1 85 ? -15.258 3.381 35.303 1.00 82.19 85 ASN A CA 1
ATOM 662 C C . ASN A 1 85 ? -14.895 4.514 36.279 1.00 82.19 85 ASN A C 1
ATOM 664 O O . ASN A 1 85 ? -15.015 4.324 37.486 1.00 82.19 85 ASN A O 1
ATOM 668 N N . LEU A 1 86 ? -14.420 5.664 35.786 1.00 78.62 86 LEU A N 1
ATOM 669 C CA . LEU A 1 86 ? -14.102 6.840 36.609 1.00 78.62 86 LEU A CA 1
ATOM 670 C C . LEU A 1 86 ? -15.335 7.707 36.908 1.00 78.62 86 LEU A C 1
ATOM 672 O O . LEU A 1 86 ? -15.324 8.459 37.882 1.00 78.62 86 LEU A O 1
ATOM 676 N N . GLU A 1 87 ? -16.371 7.624 36.072 1.00 72.06 87 GLU A N 1
ATOM 677 C CA . GLU A 1 87 ? -17.623 8.382 36.213 1.00 72.06 87 GLU A CA 1
ATOM 678 C C . GLU A 1 87 ? -18.726 7.631 36.989 1.00 72.06 87 GLU A C 1
ATOM 680 O O . GLU A 1 87 ? -19.787 8.206 37.246 1.00 72.06 87 GLU A O 1
ATOM 685 N N . SER A 1 88 ? -18.474 6.375 37.382 1.00 60.75 88 SER A N 1
ATOM 686 C CA . SER A 1 88 ? -19.377 5.513 38.171 1.00 60.75 88 SER A CA 1
ATOM 687 C C . SER A 1 88 ? -19.057 5.531 39.667 1.00 60.75 88 SER A C 1
ATOM 689 O O . SER A 1 88 ? -20.019 5.494 40.470 1.00 60.75 88 SER A O 1
#

pLDDT: mean 80.53, std 16.75, range [48.56, 97.75]

Organism: Macaca fascicularis (NCBI:txid9541)

Radius of gyration: 20.39 Å; chains: 1; bounding box: 40×28×66 Å